Protein 3MKO (pdb70)

Radius of gyration: 23.02 Å; Cα contacts (8 Å, |Δi|>4): 42; chains: 1; bounding box: 29×24×74 Å

CATH classification: 6.10.140.1590

Nearest PDB structures (foldseek):
  3mko-assembly1_A  TM=1.010E+00  e=8.347E-18  Mammarenavirus choriomeningitidis
  5omi-assembly1_C  TM=8.532E-01  e=9.894E-12  Mammarenavirus lassaense
  5omi-assembly1_B  TM=8.579E-01  e=9.894E-12  Mammarenavirus lassaense
  6jgy-assembly1_A  TM=8.499E-01  e=8.546E-12  Mammarenavirus lassaense
  4c53-assembly1_C  TM=8.878E-01  e=3.218E-09  Mammarenavirus guanaritoense

Sequence (103 aa):
EEFSDMLRLIDYNKAALSSSKFKQDVESALHVFKTTVNSLISDQLLMRNHLRDLMGVPYCNYSKFWYLEHAPKCWLVTNGSYLNETHHFSDQIEQEADNMITEMLR

InterPro domains:
  IPR001535 Arenavirus glycoprotein [MF_04084] (1-497)
  IPR001535 Arenavirus glycoprotein [PF00798] (1-490)
  IPR001535 Arenavirus glycoprotein [PIRSF004028] (1-498)
  IPR043015 Arenavirus glycoprotein, zinc binding domain [G3DSA:2.20.28.180] (458-498)

Solvent-accessible surface area: 9430 Å² total; per-residue (Å²): 154,147,134,50,75,120,85,138,111,110,89,129,115,69,56,65,95,54,118,127,40,117,62,44,43,72,48,68,85,96,139,34,64,76,58,25,62,119,16,51,90,91,26,103,111,12,116,137,83,212,134,50,117,78,55,80,96,18,132,96,82,82,147,138,72,123,144,114,97,168,138,22,56,83,42,48,127,45,38,77,86,114,103,59,147,71,82,62,137,147,40,111,127,37,65,107,118,65,102,138,99,129,251

Foldseek 3Di:
DVVVVVVVVVVVVLVVVVVVLVVVLVVVVVVLVVVQVVLVVVVVVCVPDPVNVVAAAPPDADPVCVVPHVPHDDRDPNPRDDRDDDDCVVVVVVVVVVVVVVD

Secondary structure (DSSP, 8-state):
-HHHHHHHHHHHHHHHHHHHHHHHHHHHHHHHHHHHHHHHHHHHHHHT-GGGTTPPB----HHHHHHH---SB---TT-PPPPP----HHHHHHHHHHHHHT-

Organism: Lymphocytic choriomeningitis virus (strain WE) (NCBI:txid11627)

B-factor: mean 27.42, std 16.18, range [9.84, 116.45]

Structure (mmCIF, N/CA/C/O backbone):
data_3MKO
#
_entry.id   3MKO
#
_cell.length_a   52.925
_cell.length_b   52.925
_cell.length_c   191.330
_cell.angle_alpha   90.00
_cell.angle_beta   90.00
_cell.angle_gamma   120.00
#
_symmetry.space_group_name_H-M   'P 63 2 2'
#
loop_
_entity.id
_entity.type
_entity.pdbx_description
1 polymer 'Glycoprotein C'
2 non-polymer (4S)-2-METHYL-2,4-PENTANEDIOL
3 non-polymer 'CHLORIDE ION'
4 non-polymer 'URANYL (VI) ION'
5 water water
#
loop_
_atom_site.group_PDB
_atom_site.id
_atom_site.type_symbol
_atom_site.label_atom_id
_atom_site.label_alt_id
_atom_site.label_comp_id
_atom_site.label_asym_id
_atom_site.label_entity_id
_atom_site.label_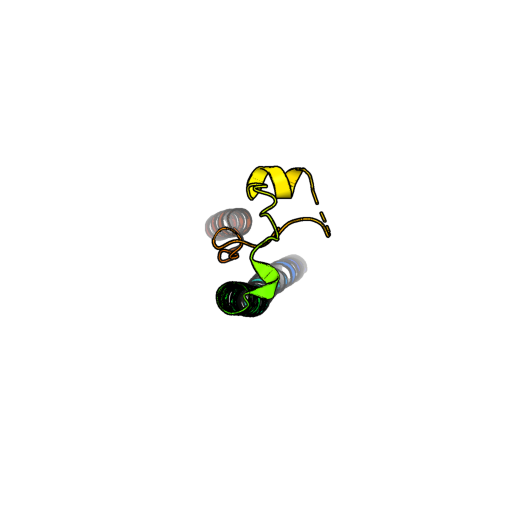seq_id
_atom_site.pdbx_PDB_ins_code
_atom_site.Cartn_x
_atom_site.Cartn_y
_atom_site.Cartn_z
_atom_site.occupancy
_atom_site.B_iso_or_equiv
_atom_site.auth_seq_id
_atom_site.auth_comp_id
_atom_site.auth_asym_id
_atom_site.auth_atom_id
_atom_site.pdbx_PDB_model_num
ATOM 1 N N . GLU A 1 12 ? -15.716 17.196 31.581 1.00 55.48 313 GLU A N 1
ATOM 2 C CA . GLU A 1 12 ? -17.170 17.107 31.641 1.00 55.06 313 GLU A CA 1
ATOM 3 C C . GLU A 1 12 ? -17.702 16.227 30.507 1.00 56.58 313 GLU A C 1
ATOM 4 O O . GLU A 1 12 ? -17.281 16.317 29.367 1.00 56.00 313 GLU A O 1
ATOM 10 N N . GLU A 1 13 ? -18.638 15.378 30.873 1.00 50.93 314 GLU A N 1
ATOM 11 C CA . GLU A 1 13 ? -19.436 14.583 29.936 1.00 49.61 314 GLU A CA 1
ATOM 12 C C . GLU A 1 13 ? -20.350 15.505 29.134 1.00 49.32 314 GLU A C 1
ATOM 13 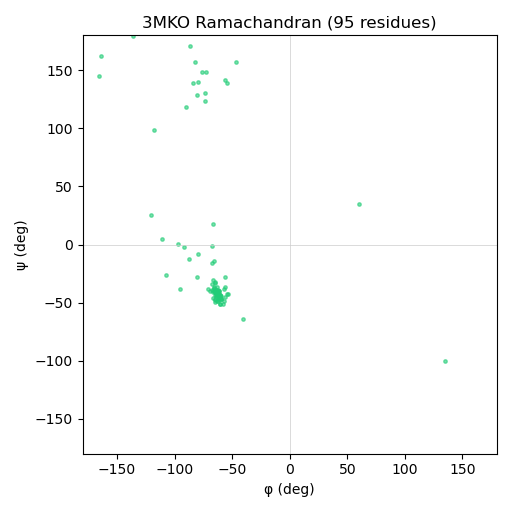O O . GLU A 1 13 ? -20.614 15.235 27.963 1.00 48.08 314 GLU A O 1
ATOM 19 N N . PHE A 1 14 ? -20.805 16.565 29.772 1.00 43.42 315 PHE A N 1
ATOM 20 C CA . PHE A 1 14 ? -21.592 17.630 29.175 1.00 41.95 315 PHE A CA 1
ATOM 21 C C . PHE A 1 14 ? -20.850 18.284 28.015 1.00 39.71 315 PHE A C 1
ATOM 22 O O . PHE A 1 14 ? -21.358 18.407 26.931 1.00 37.77 315 PHE A O 1
ATOM 30 N N . SER A 1 15 ? -19.630 18.672 28.282 1.00 33.20 316 SER A N 1
ATOM 31 C CA . SER A 1 15 ? -18.726 19.286 27.312 1.00 32.16 316 SER A CA 1
ATOM 32 C C . SER A 1 15 ? -18.460 18.324 26.138 1.00 32.60 316 SER A C 1
ATOM 33 O O . SER A 1 15 ? -18.508 18.750 24.990 1.00 29.99 316 SER A O 1
ATOM 36 N N . ASP A 1 16 ? -18.219 17.036 26.428 1.00 28.89 317 ASP A N 1
ATOM 37 C CA . ASP A 1 16 ? -17.976 16.023 25.403 1.00 28.65 317 ASP A CA 1
ATOM 38 C C . ASP A 1 16 ? -19.202 15.819 24.508 1.00 29.18 317 ASP A C 1
ATOM 39 O O . ASP A 1 16 ? -19.046 15.671 23.302 1.00 25.86 317 ASP A O 1
ATOM 44 N N . MET A 1 17 ? -20.399 15.833 25.057 1.00 26.08 318 MET A N 1
ATOM 45 C CA . MET A 1 17 ? -21.610 15.654 24.281 1.00 27.69 318 MET A CA 1
ATOM 46 C C . MET A 1 17 ? -21.882 16.876 23.416 1.00 25.23 318 MET A C 1
ATOM 47 O O . MET A 1 17 ? -22.268 16.752 22.316 1.00 21.46 318 MET A O 1
ATOM 52 N N . LEU A 1 18 ? -21.610 18.064 23.939 1.00 20.92 319 LEU A N 1
ATOM 53 C CA . LEU A 1 18 ? -21.754 19.277 23.108 1.00 20.11 319 LEU A CA 1
ATOM 54 C C . LEU A 1 18 ? -20.804 19.190 21.913 1.00 18.53 319 LEU A C 1
ATOM 55 O O . LEU A 1 18 ? -21.195 19.531 20.795 1.00 16.97 319 LEU A O 1
ATOM 60 N N . ARG A 1 19 ? -19.575 18.690 22.138 1.00 15.54 320 ARG A N 1
ATOM 61 C CA . ARG A 1 19 ? -18.576 18.536 21.080 1.00 14.84 320 ARG A CA 1
ATOM 62 C C . ARG A 1 19 ? -19.060 17.543 20.013 1.00 17.24 320 ARG A C 1
ATOM 63 O O . ARG A 1 19 ? -18.889 17.790 18.816 1.00 16.57 320 ARG A O 1
ATOM 71 N N . LEU A 1 20 ? -19.685 16.436 20.442 1.00 15.22 321 LEU A N 1
ATOM 72 C CA . LEU A 1 20 ? -20.221 15.447 19.481 1.00 14.71 321 LEU A CA 1
ATOM 73 C C . LEU A 1 20 ? -21.312 16.055 18.601 1.00 15.67 321 LEU A C 1
ATOM 74 O O . LEU A 1 20 ? -21.338 15.815 17.390 1.00 16.23 321 LEU A O 1
ATOM 79 N N . ILE A 1 21 ? -22.209 16.829 19.216 1.00 12.92 322 ILE A N 1
ATOM 80 C CA . ILE A 1 21 ? -23.296 17.524 18.511 1.00 12.90 322 ILE A CA 1
ATOM 81 C C . ILE A 1 21 ? -22.688 18.523 17.498 1.00 15.29 322 ILE A C 1
ATOM 82 O O . ILE A 1 21 ? -23.151 18.625 16.347 1.00 14.78 322 ILE A O 1
ATOM 87 N N . ASP A 1 22 ? -21.657 19.261 17.941 1.00 12.20 323 ASP A N 1
ATOM 88 C CA . ASP A 1 22 ? -20.948 20.248 17.125 1.00 11.84 323 ASP A CA 1
ATOM 89 C C . ASP A 1 22 ? -20.318 19.547 15.904 1.00 13.15 323 ASP A C 1
ATOM 90 O O . ASP A 1 22 ? -20.402 20.072 14.794 1.00 12.39 323 ASP A O 1
ATOM 95 N N . TYR A 1 23 ? -19.691 18.360 16.102 1.00 11.97 324 TYR A N 1
ATOM 96 C CA . TYR A 1 23 ? -19.087 17.652 14.960 1.00 11.55 324 TYR A CA 1
ATOM 97 C C . TYR A 1 23 ? -20.185 17.261 13.952 1.00 13.30 324 TYR A C 1
ATOM 98 O O . TYR A 1 23 ? -19.955 17.393 12.756 1.00 12.54 324 TYR A O 1
ATOM 107 N N . ASN A 1 24 ? -21.327 16.746 14.430 1.00 12.44 325 ASN A N 1
ATOM 108 C CA . ASN A 1 24 ? -22.431 16.336 13.522 1.00 11.56 325 ASN A CA 1
ATOM 109 C C . ASN A 1 24 ? -22.945 17.556 12.743 1.00 13.94 325 ASN A C 1
ATOM 110 O O . ASN A 1 24 ? -23.137 17.482 11.527 1.00 11.62 325 ASN A O 1
ATOM 115 N N . LYS A 1 25 ? -23.096 18.667 13.423 1.00 10.21 326 LYS A N 1
ATOM 116 C CA . LYS A 1 25 ? -23.566 19.874 12.822 1.00 10.40 326 LYS A CA 1
ATOM 117 C C . LYS A 1 25 ? -22.584 20.352 11.739 1.00 13.26 326 LYS A C 1
ATOM 118 O O . LYS A 1 25 ? -22.977 20.633 10.664 1.00 11.50 326 LYS A O 1
ATOM 124 N N . ALA A 1 26 ? -21.298 20.401 12.071 1.00 12.57 327 ALA A N 1
ATOM 125 C CA . ALA A 1 26 ? -20.260 20.840 11.112 1.00 12.40 327 ALA A CA 1
ATOM 126 C C . ALA A 1 26 ? -20.129 19.893 9.906 1.00 14.20 327 ALA A C 1
ATOM 127 O O . ALA A 1 26 ? -19.952 20.366 8.786 1.00 13.42 327 ALA A O 1
ATOM 129 N N . ALA A 1 27 ? -20.230 18.571 10.136 1.00 11.58 328 ALA A N 1
ATOM 130 C CA . ALA A 1 27 ? -20.085 17.578 9.044 1.00 10.91 328 ALA A CA 1
ATOM 131 C C . ALA A 1 27 ? -21.255 17.749 8.079 1.00 13.36 328 ALA A C 1
ATOM 132 O O . ALA A 1 27 ? -21.066 17.696 6.857 1.00 10.86 328 ALA A O 1
ATOM 134 N N . LEU A 1 28 ? -22.466 18.024 8.620 1.00 11.67 329 LEU A N 1
ATOM 135 C CA . LEU A 1 28 ? -23.607 18.236 7.715 1.00 11.18 329 LEU A CA 1
ATOM 136 C C . LEU A 1 28 ? -23.434 19.531 6.875 1.00 14.62 329 LEU A C 1
ATOM 137 O O . LEU A 1 28 ? -23.687 19.495 5.664 1.00 11.76 329 LEU A O 1
ATOM 142 N N A SER A 1 29 ? -22.993 20.643 7.511 0.33 11.45 330 SER A N 1
ATOM 143 N N B SER A 1 29 ? -23.008 20.653 7.502 0.33 12.05 330 SER A N 1
ATOM 144 N N C SER A 1 29 ? -22.999 20.638 7.508 0.33 12.61 330 SER A N 1
ATOM 145 C CA A SER A 1 29 ? -22.796 21.931 6.835 0.33 10.74 330 SER A CA 1
ATOM 146 C CA B SER A 1 29 ? -22.844 21.918 6.776 0.33 11.63 330 SER A CA 1
ATOM 147 C CA C SER A 1 29 ? -22.814 21.922 6.826 0.33 12.52 330 SER A CA 1
ATOM 148 C C A SER A 1 29 ? -21.770 21.802 5.701 0.33 14.19 330 SER A C 1
ATOM 149 C C B SER A 1 29 ? -21.762 21.824 5.688 0.33 14.68 330 SER A C 1
ATOM 150 C C C SER A 1 29 ? -21.759 21.830 5.712 0.33 15.22 330 SER A C 1
ATOM 151 O O A SER A 1 29 ? -22.009 22.298 4.596 0.33 11.50 330 SER A O 1
ATOM 152 O O B SER A 1 29 ? -21.968 22.336 4.585 0.33 12.13 330 SER A O 1
ATOM 153 O O C SER A 1 29 ? -21.982 22.349 4.615 0.33 12.85 330 SER A O 1
ATOM 160 N N . LYS A 1 30 ? -20.649 21.113 5.974 1.00 12.26 331 LYS A N 1
ATOM 161 C CA . LYS A 1 30 ? -19.573 20.896 4.982 1.00 12.86 331 LYS A CA 1
ATOM 162 C C . LYS A 1 30 ? -20.114 20.037 3.815 1.00 14.60 331 LYS A C 1
ATOM 163 O O . LYS A 1 30 ? -19.841 20.334 2.655 1.00 14.41 331 LYS A O 1
ATOM 169 N N . PHE A 1 31 ? -20.903 19.012 4.135 1.00 11.61 332 PHE A N 1
ATOM 170 C CA . PHE A 1 31 ? -21.451 18.126 3.097 1.00 10.47 332 PHE A CA 1
ATOM 171 C C . PHE A 1 31 ? -22.449 18.885 2.220 1.00 12.73 332 PHE A C 1
ATOM 172 O O . PHE A 1 31 ? -22.401 18.751 1.007 1.00 13.21 332 PHE A O 1
ATOM 180 N N . LYS A 1 32 ? -23.278 19.765 2.824 1.00 11.49 333 LYS A N 1
ATOM 181 C CA . LYS A 1 32 ? -24.221 20.588 2.047 1.00 11.92 333 LYS A CA 1
ATOM 182 C C . LYS A 1 32 ? -23.449 21.494 1.071 1.00 15.12 333 LYS A C 1
ATOM 183 O O . LYS A 1 32 ? -23.812 21.584 -0.100 1.00 13.36 333 LYS A O 1
ATOM 189 N N . GLN A 1 33 ? -22.375 22.153 1.555 1.00 13.47 334 GLN A N 1
ATOM 190 C CA . GLN A 1 33 ? -21.527 23.000 0.705 1.00 13.92 334 GLN A CA 1
ATOM 191 C C . GLN A 1 33 ? -20.923 22.166 -0.433 1.00 15.99 334 GLN A C 1
ATOM 192 O O . GLN A 1 33 ? -20.905 22.623 -1.569 1.00 15.64 334 GLN A O 1
ATOM 198 N N . ASP A 1 34 ? -20.376 20.969 -0.109 1.00 14.02 335 ASP A N 1
ATOM 199 C CA . ASP A 1 34 ? -19.754 20.085 -1.100 1.00 13.27 335 ASP A CA 1
ATOM 200 C C . ASP A 1 34 ? -20.756 19.645 -2.160 1.00 14.47 335 ASP A C 1
ATOM 201 O O . ASP A 1 34 ? -20.411 19.612 -3.344 1.00 12.84 335 ASP A O 1
ATOM 206 N N . VAL A 1 35 ? -21.989 19.269 -1.735 1.00 10.76 336 VAL A N 1
ATOM 207 C CA . VAL A 1 35 ? -23.033 18.864 -2.692 1.00 9.95 336 VAL A CA 1
ATOM 208 C C . VAL A 1 35 ? -23.398 20.054 -3.597 1.00 13.55 336 VAL A C 1
ATOM 209 O O . VAL A 1 35 ? -23.560 19.897 -4.806 1.00 11.56 336 VAL A O 1
ATOM 213 N N . GLU A 1 36 ? -23.517 21.238 -3.016 1.00 12.40 337 GLU A N 1
ATOM 214 C CA . GLU A 1 36 ? -23.828 22.436 -3.804 1.00 12.73 337 GLU A CA 1
ATOM 215 C C . GLU A 1 36 ? -22.749 22.700 -4.862 1.00 14.81 337 GLU A C 1
ATOM 216 O O . GLU A 1 36 ? -23.076 22.984 -6.018 1.00 13.85 337 GLU A O 1
ATOM 222 N N . SER A 1 37 ? -21.464 22.577 -4.481 1.00 13.27 338 SER A N 1
ATOM 223 C CA . SER A 1 37 ? -20.343 22.742 -5.410 1.00 13.36 338 SER A CA 1
ATOM 224 C C . SER A 1 37 ? -20.412 21.699 -6.541 1.00 14.68 338 SER A C 1
ATOM 225 O O . SER A 1 37 ? -20.288 22.063 -7.711 1.00 13.83 338 SER A O 1
ATOM 228 N N . ALA A 1 38 ? -20.651 20.426 -6.190 1.00 12.72 339 ALA A N 1
ATOM 229 C CA . ALA A 1 38 ? -20.720 19.333 -7.158 1.00 12.95 339 ALA A CA 1
ATOM 230 C C . ALA A 1 38 ? -21.860 19.553 -8.146 1.00 14.91 339 ALA A C 1
ATOM 231 O O . ALA A 1 38 ? -21.659 19.404 -9.356 1.00 14.22 339 ALA A O 1
ATOM 233 N N . LEU A 1 39 ? -23.059 19.912 -7.637 1.00 13.40 340 LEU A N 1
ATOM 234 C CA . LEU A 1 39 ? -24.233 20.128 -8.491 1.00 12.14 340 LEU A CA 1
ATOM 235 C C . LEU A 1 39 ? -24.061 21.309 -9.437 1.00 16.33 340 LEU A C 1
ATOM 236 O O . LEU A 1 39 ? -24.521 21.247 -10.569 1.00 13.64 340 LEU A O 1
ATOM 241 N N . HIS A 1 40 ? -23.337 22.349 -9.007 1.00 13.45 341 HIS A N 1
ATOM 242 C CA . HIS A 1 40 ? -23.014 23.473 -9.892 1.00 13.30 341 HIS A CA 1
ATOM 243 C C . HIS A 1 40 ? -22.209 22.964 -11.116 1.00 13.27 341 HIS A C 1
ATOM 244 O O . HIS A 1 40 ? -22.480 23.388 -12.235 1.00 12.73 341 HIS A O 1
ATOM 251 N N . VAL A 1 41 ? -21.225 22.088 -10.906 1.00 10.62 342 VAL A N 1
ATOM 252 C CA . VAL A 1 41 ? -20.415 21.530 -12.004 1.00 11.02 342 VAL A CA 1
ATOM 253 C C . VAL A 1 41 ? -21.299 20.667 -12.934 1.00 12.58 342 VAL A C 1
ATOM 254 O O . VAL A 1 41 ? -21.270 20.843 -14.168 1.00 11.35 342 VAL A O 1
ATOM 258 N N . PHE A 1 42 ? -22.118 19.782 -12.338 1.00 11.23 343 PHE A N 1
ATOM 259 C CA . PHE A 1 42 ? -23.024 18.926 -13.112 1.00 11.07 343 PHE A CA 1
ATOM 260 C C . PHE A 1 42 ? -23.985 19.788 -13.920 1.00 13.30 343 PHE A C 1
ATOM 261 O O . PHE A 1 42 ? -24.192 19.514 -15.100 1.00 13.65 343 PHE A O 1
ATOM 269 N N . LYS A 1 43 ? -24.586 20.798 -13.281 1.00 10.83 344 LYS A N 1
ATOM 270 C CA . LYS A 1 43 ? -25.578 21.694 -13.917 1.00 11.60 344 LYS A CA 1
ATOM 271 C C . LYS A 1 43 ? -24.952 22.418 -15.114 1.00 14.46 344 LYS A C 1
ATOM 272 O O . LYS A 1 43 ? -25.569 22.499 -16.172 1.00 14.99 344 LYS A O 1
ATOM 278 N N . THR A 1 44 ? -23.741 22.970 -14.934 1.00 12.25 345 THR A N 1
ATOM 279 C CA . THR A 1 44 ? -23.059 23.709 -15.994 1.00 12.72 345 THR A CA 1
ATOM 280 C C . THR A 1 44 ? -22.792 22.770 -17.186 1.00 14.59 345 THR A C 1
ATOM 281 O O . THR A 1 44 ? -22.995 23.155 -18.348 1.00 12.41 345 THR A O 1
ATOM 285 N N . THR A 1 45 ? -22.359 21.532 -16.880 1.00 11.07 346 THR A N 1
ATOM 286 C CA . THR A 1 45 ? -22.040 20.522 -17.898 1.00 10.61 346 THR A CA 1
ATOM 287 C C . THR A 1 45 ? -23.294 20.104 -18.694 1.00 12.51 346 THR A C 1
ATOM 288 O O . THR A 1 45 ? -23.264 20.033 -19.924 1.00 11.42 346 THR A O 1
ATOM 292 N N . VAL A 1 46 ? -24.364 19.783 -17.990 1.00 9.84 347 VAL A N 1
ATOM 293 C CA . VAL A 1 46 ? -25.641 19.397 -18.621 1.00 10.06 347 VAL A CA 1
ATOM 294 C C . VAL A 1 46 ? -26.192 20.593 -19.458 1.00 13.12 347 VAL A C 1
ATOM 295 O O . VAL A 1 46 ? -26.642 20.387 -20.578 1.00 11.82 347 VAL A O 1
ATOM 299 N N . ASN A 1 47 ? -26.074 21.830 -18.951 1.00 10.61 348 ASN A N 1
ATOM 300 C CA . ASN A 1 47 ? -26.527 22.995 -19.742 1.00 11.76 348 ASN A CA 1
ATOM 301 C C . ASN A 1 47 ? -25.734 23.164 -21.054 1.00 14.91 348 ASN A C 1
ATOM 302 O O . ASN A 1 47 ? -26.308 23.544 -22.092 1.00 13.43 348 ASN A O 1
ATOM 307 N N . SER A 1 48 ? -24.431 22.872 -21.008 1.00 11.08 349 SER A N 1
ATOM 308 C CA . SER A 1 48 ? -23.547 22.932 -22.183 1.00 11.06 349 SER A CA 1
ATOM 309 C C . SER A 1 48 ? -23.978 21.868 -23.215 1.00 14.50 349 SER A C 1
ATOM 310 O O . SER A 1 48 ? -24.013 22.155 -24.404 1.00 12.55 349 SER A O 1
ATOM 313 N N . LEU A 1 49 ? -24.346 20.662 -22.746 1.00 12.32 350 LEU A N 1
ATOM 314 C CA . LEU A 1 49 ? -24.843 19.584 -23.614 1.00 12.61 350 LEU A CA 1
ATOM 315 C C . LEU A 1 49 ? -26.181 20.005 -24.255 1.00 15.36 350 LEU A C 1
ATOM 316 O O . LEU A 1 49 ? -26.389 19.745 -25.437 1.00 14.00 350 LEU A O 1
ATOM 321 N N . ILE A 1 50 ? -27.074 20.658 -23.477 1.00 12.02 351 ILE A N 1
ATOM 322 C CA . ILE A 1 50 ? -28.344 21.159 -24.030 1.00 11.86 351 ILE A CA 1
ATOM 323 C C . ILE A 1 50 ? -28.039 22.176 -25.151 1.00 14.82 351 ILE A C 1
ATOM 324 O O . ILE A 1 50 ? -28.617 22.101 -26.231 1.00 14.27 351 ILE A O 1
ATOM 329 N N . SER A 1 51 ? -27.192 23.156 -24.861 1.00 12.43 352 SER A N 1
ATOM 330 C CA . SER A 1 51 ? -26.862 24.211 -25.828 1.00 12.13 352 SER A CA 1
ATOM 331 C C . SER A 1 51 ? -26.304 23.616 -27.142 1.00 15.97 352 SER A C 1
ATOM 332 O O . SER A 1 51 ? -26.800 23.955 -28.227 1.00 14.86 352 SER A O 1
ATOM 335 N N . ASP A 1 52 ? -25.325 22.682 -27.034 1.00 11.76 353 ASP A N 1
ATOM 336 C CA . ASP A 1 52 ? -24.719 22.038 -28.203 1.00 12.20 353 ASP A CA 1
ATOM 337 C C . ASP A 1 52 ? -25.737 21.170 -28.952 1.00 15.96 353 ASP A C 1
ATOM 338 O O . ASP A 1 52 ? -25.745 21.180 -30.180 1.00 15.00 353 ASP A O 1
ATOM 343 N N . GLN A 1 53 ? -26.642 20.491 -28.235 1.00 13.26 354 GLN A N 1
ATOM 344 C CA . GLN A 1 53 ? -27.662 19.671 -28.892 1.00 14.15 354 GLN A CA 1
ATOM 345 C C . GLN A 1 53 ? -28.639 20.533 -29.709 1.00 19.71 354 GLN A C 1
ATOM 346 O O . GLN A 1 53 ? -29.033 20.159 -30.815 1.00 19.24 354 GLN A O 1
ATOM 352 N N . LEU A 1 54 ? -28.976 21.706 -29.183 1.00 17.20 355 LEU A N 1
ATOM 353 C CA . LEU A 1 54 ? -29.840 22.662 -29.855 1.00 17.08 355 LEU A CA 1
ATOM 354 C C . LEU A 1 54 ? -29.140 23.259 -31.060 1.00 19.58 355 LEU A C 1
ATOM 355 O O . LEU A 1 54 ? -29.764 23.418 -32.118 1.00 18.63 355 LEU A O 1
ATOM 360 N N . LEU A 1 55 ? -27.842 23.547 -30.917 1.00 16.27 356 LEU A N 1
ATOM 361 C CA . LEU A 1 55 ? -27.009 24.096 -31.990 1.00 16.47 356 LEU A CA 1
ATOM 362 C C . LEU A 1 55 ? -26.901 23.065 -33.145 1.00 21.03 356 LEU A C 1
ATOM 363 O O . LEU A 1 55 ? -27.019 23.442 -34.320 1.00 20.73 356 LEU A O 1
ATOM 368 N N . MET A 1 56 ? -26.728 21.806 -32.806 1.00 16.58 357 MET A N 1
ATOM 369 C CA . MET A 1 56 ? -26.684 20.736 -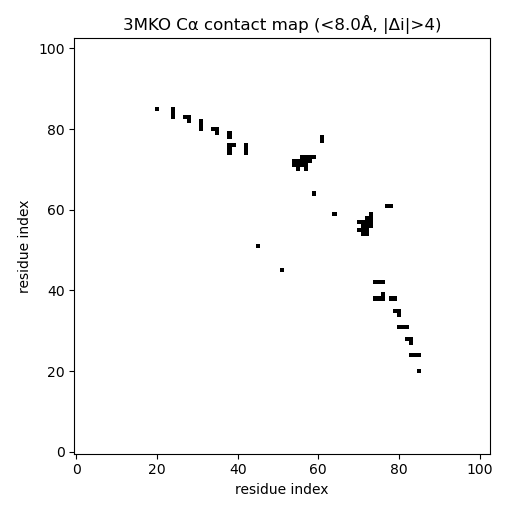33.797 1.00 17.86 357 MET A CA 1
ATOM 370 C C . MET A 1 56 ? -27.990 20.661 -34.578 1.00 22.14 357 MET A C 1
ATOM 371 O O . MET A 1 56 ? -27.982 20.683 -35.754 1.00 2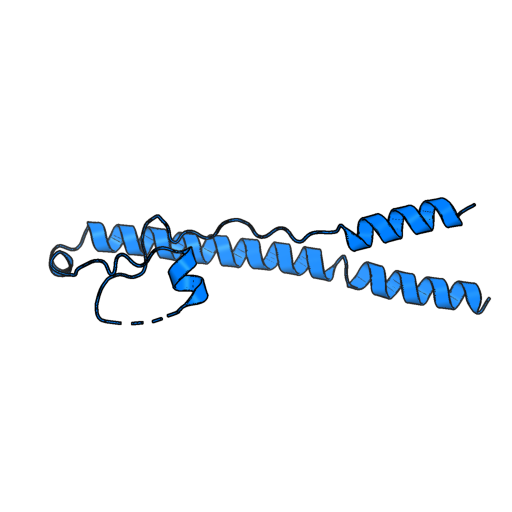1.24 357 MET A O 1
ATOM 376 N N . ARG A 1 57 ? -29.097 20.606 -33.848 1.00 19.78 358 ARG A N 1
ATOM 377 C CA . ARG A 1 57 ? -30.448 20.512 -34.423 1.00 21.46 358 ARG A CA 1
ATOM 378 C C . ARG A 1 57 ? -30.713 21.633 -35.417 1.00 28.05 358 ARG A C 1
ATOM 379 O O . ARG A 1 57 ? -31.229 21.367 -36.500 1.00 29.78 358 ARG A O 1
ATOM 387 N N . ASN A 1 58 ? -30.299 22.861 -35.086 1.00 25.24 359 ASN A N 1
ATOM 388 C CA . ASN A 1 58 ? -30.434 24.042 -35.935 1.00 26.23 359 ASN A CA 1
ATOM 389 C C . ASN A 1 58 ? -29.576 24.039 -37.209 1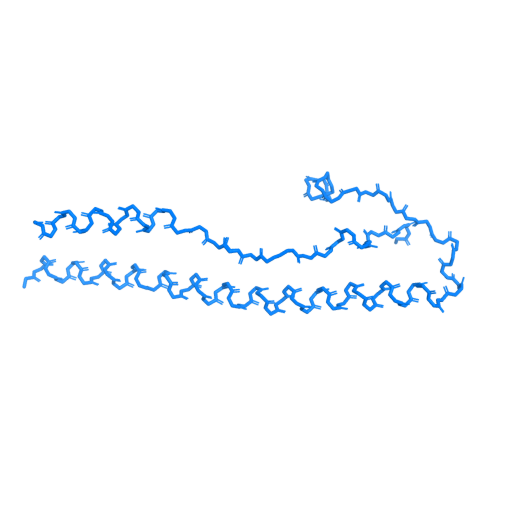.00 29.98 359 ASN A C 1
ATOM 390 O O . ASN A 1 58 ? -29.837 24.849 -38.093 1.00 31.30 359 ASN A O 1
ATOM 395 N N . HIS A 1 59 ? -28.553 23.170 -37.300 1.00 24.53 360 HIS A N 1
ATOM 396 C CA . HIS A 1 59 ? -27.663 23.089 -38.464 1.00 24.53 360 HIS A CA 1
ATOM 397 C C . HIS A 1 59 ? -27.826 21.807 -39.293 1.00 25.90 360 HIS A C 1
ATOM 398 O O . HIS A 1 59 ? -27.049 21.587 -40.221 1.00 26.87 360 HIS A O 1
ATOM 405 N N . LEU A 1 60 ? -28.793 20.949 -38.947 1.00 20.40 361 LEU A N 1
ATOM 406 C CA . LEU A 1 60 ? -28.967 19.680 -39.656 1.00 19.92 361 LEU A CA 1
ATOM 407 C C . LEU A 1 60 ? -30.321 19.569 -40.351 1.00 23.71 361 LEU A C 1
ATOM 408 O O . LEU A 1 60 ? -31.336 19.262 -39.713 1.00 21.08 361 LEU A O 1
ATOM 413 N N . ARG A 1 61 ? -30.342 19.846 -41.676 1.00 22.37 362 ARG A N 1
ATOM 414 C CA . ARG A 1 61 ? -31.595 19.795 -42.457 1.00 22.61 362 ARG A CA 1
ATOM 415 C C . ARG A 1 61 ? -32.354 18.460 -42.408 1.00 25.07 362 ARG A C 1
ATOM 416 O O . ARG A 1 61 ? -33.579 18.478 -42.508 1.00 25.55 362 ARG A O 1
ATOM 424 N N . ASP A 1 62 ? -31.652 17.316 -42.207 1.00 21.27 363 ASP A N 1
ATOM 425 C CA . ASP A 1 62 ? -32.296 15.994 -42.121 1.00 20.95 363 ASP A CA 1
ATOM 426 C C . ASP A 1 62 ? -33.198 15.879 -40.895 1.00 25.29 363 ASP A C 1
ATOM 427 O O . ASP A 1 62 ? -33.972 14.929 -40.799 1.00 26.65 363 ASP A O 1
ATOM 432 N N . LEU A 1 63 ? -33.070 16.807 -39.949 1.00 21.85 364 LEU A N 1
ATOM 433 C CA . LEU A 1 63 ? -33.877 16.799 -38.722 1.00 23.96 364 LEU A CA 1
ATOM 434 C C . LEU A 1 63 ? -35.094 17.727 -38.793 1.00 33.94 364 LEU A C 1
ATOM 435 O O . LEU A 1 63 ? -35.857 17.791 -37.830 1.00 32.40 364 LEU A O 1
ATOM 440 N N . MET A 1 64 ? -35.298 18.410 -39.898 1.00 35.96 365 MET A N 1
ATOM 441 C CA . MET A 1 64 ? -36.334 19.437 -39.960 1.00 38.16 365 MET A CA 1
ATOM 442 C C . MET A 1 64 ? -37.783 18.947 -39.849 1.00 40.46 365 MET A C 1
ATOM 443 O O . MET A 1 64 ? -38.606 19.625 -39.324 1.00 41.66 365 MET A O 1
ATOM 448 N N . GLY A 1 65 ? -38.065 17.757 -40.307 1.00 35.25 366 GLY A N 1
ATOM 449 C CA . GLY A 1 65 ? -39.411 17.194 -40.222 1.00 34.74 366 GLY A CA 1
ATOM 450 C C . GLY A 1 65 ? -39.771 16.614 -38.867 1.00 36.14 366 GLY A C 1
ATOM 451 O O . GLY A 1 65 ? -40.918 16.234 -38.654 1.00 36.99 366 GLY A O 1
ATOM 452 N N . VAL A 1 66 ? -38.791 16.516 -37.942 1.00 30.29 367 VAL A N 1
ATOM 453 C CA . VAL A 1 66 ? -39.001 15.957 -36.609 1.00 27.98 367 VAL A CA 1
ATOM 454 C C . VAL A 1 66 ? -39.794 16.955 -35.750 1.00 27.89 367 VAL A C 1
ATOM 455 O O . VAL A 1 66 ? -39.357 18.085 -35.577 1.00 26.03 367 VAL A O 1
ATOM 459 N N . PRO A 1 67 ? -40.947 16.562 -35.184 1.00 26.28 368 PRO A N 1
ATOM 460 C CA . PRO A 1 67 ? -41.709 17.526 -34.379 1.00 26.04 368 PRO A CA 1
ATOM 461 C C . PRO A 1 67 ? -41.208 17.650 -32.947 1.00 28.27 368 PRO A C 1
ATOM 462 O O . PRO A 1 67 ? -40.558 16.745 -32.438 1.00 23.82 368 PRO A O 1
ATOM 466 N N . TYR A 1 68 ? -41.502 18.780 -32.317 1.00 27.27 369 TYR A N 1
ATOM 467 C CA . TYR A 1 68 ? -41.350 18.963 -30.888 1.00 27.11 369 TYR A CA 1
ATOM 468 C C . TYR A 1 68 ? -42.479 18.367 -30.069 1.00 26.20 369 TYR A C 1
ATOM 469 O O . TYR A 1 68 ? -43.593 18.426 -30.467 1.00 26.14 369 TYR A O 1
ATOM 478 N N . CYS A 1 69 ? -42.164 17.763 -28.951 1.00 19.25 370 CYS A N 1
ATOM 479 C CA . CYS A 1 69 ? -43.195 17.137 -28.115 1.00 18.88 370 CYS A CA 1
ATOM 480 C C . CYS A 1 69 ? -44.154 18.189 -27.560 1.00 23.85 370 CYS A C 1
ATOM 481 O O . CYS A 1 69 ? -45.302 17.874 -27.287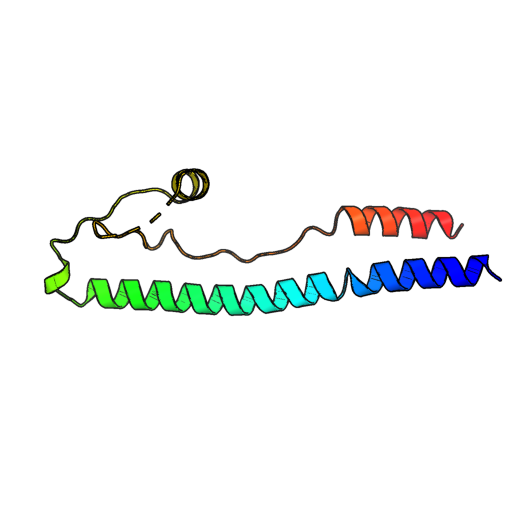 1.00 24.36 370 CYS A O 1
ATOM 484 N N . ASN A 1 70 ? -43.636 19.392 -27.310 1.00 22.48 371 ASN A N 1
ATOM 485 C CA . ASN A 1 70 ? -44.330 20.523 -26.676 1.00 23.99 371 ASN A CA 1
ATOM 486 C C . ASN A 1 70 ? -44.804 20.190 -25.267 1.00 27.74 371 ASN A C 1
ATOM 487 O O . ASN A 1 70 ? -45.870 20.657 -24.842 1.00 29.99 371 ASN A O 1
ATOM 492 N N . TYR A 1 71 ? -44.011 19.364 -24.539 1.00 22.23 372 TYR A N 1
ATOM 493 C CA . TYR A 1 71 ? -44.320 19.033 -23.149 1.00 20.76 372 TYR A CA 1
ATOM 494 C C . TYR A 1 71 ? -43.607 20.101 -22.322 1.00 24.55 372 TYR A C 1
ATOM 495 O O . TYR A 1 71 ? -42.378 20.188 -22.359 1.00 24.98 372 TYR A O 1
ATOM 504 N N . SER A 1 72 ? -44.364 20.895 -21.561 1.00 18.50 373 SER A N 1
ATOM 505 C CA . SER A 1 72 ? -43.773 21.943 -20.736 1.00 16.48 373 SER A CA 1
ATOM 506 C C . SER A 1 72 ? -43.139 21.371 -19.494 1.00 18.31 373 SER A C 1
ATOM 507 O O . SER A 1 72 ? -43.610 20.381 -18.953 1.00 16.90 373 SER A O 1
ATOM 510 N N . LYS A 1 73 ? -42.069 22.028 -19.040 1.00 16.22 374 LYS A N 1
ATOM 511 C CA . LYS A 1 73 ? -41.200 21.645 -17.932 1.00 16.55 374 LYS A CA 1
ATOM 512 C C . LYS A 1 73 ? -41.905 21.084 -16.706 1.00 17.53 374 LYS A C 1
ATOM 513 O O . LYS A 1 73 ? -41.639 19.959 -16.320 1.00 15.69 374 LYS A O 1
ATOM 519 N N . PHE A 1 74 ? -42.736 21.898 -16.040 1.00 14.28 375 PHE A N 1
ATOM 520 C CA . PHE A 1 74 ? -43.335 21.455 -14.789 1.00 15.06 375 PHE A CA 1
ATOM 521 C C . PHE A 1 74 ? -44.298 20.280 -14.878 1.00 19.60 375 PHE A C 1
ATOM 522 O O . PHE A 1 74 ? -44.223 19.376 -14.039 1.00 19.37 375 PHE A O 1
ATOM 530 N N . TRP A 1 75 ? -45.186 20.273 -15.886 1.00 17.15 376 TRP A N 1
ATOM 531 C CA . TRP A 1 75 ? -46.100 19.152 -16.082 1.00 19.65 376 TRP A CA 1
ATOM 532 C C . TRP A 1 75 ? -45.256 17.888 -16.350 1.00 20.19 376 TRP A C 1
ATOM 533 O O . TRP A 1 75 ? -45.541 16.824 -15.813 1.00 17.26 376 TRP A O 1
ATOM 544 N N . TYR A 1 76 ? -44.210 18.023 -17.182 1.00 16.39 377 TYR A N 1
ATOM 545 C CA . TYR A 1 76 ? -43.357 16.875 -17.531 1.00 15.22 377 TYR A CA 1
ATOM 546 C C . TYR A 1 76 ? -42.609 16.322 -16.317 1.00 18.23 377 TYR A C 1
ATOM 547 O O . TYR A 1 76 ? -42.599 15.109 -16.100 1.00 16.80 377 TYR A O 1
ATOM 556 N N . LEU A 1 77 ? -42.042 17.201 -15.490 1.00 16.47 378 LEU A N 1
ATOM 557 C CA . LEU A 1 77 ? -41.364 16.766 -14.260 1.00 16.10 378 LEU A CA 1
ATOM 558 C C . LEU A 1 77 ? -42.290 15.949 -13.354 1.00 20.48 378 LEU A C 1
ATOM 559 O O . LEU A 1 77 ? -41.851 14.986 -12.720 1.00 19.49 378 LEU A O 1
ATOM 564 N N . GLU A 1 78 ? -43.586 16.323 -13.305 1.00 18.81 379 GLU A N 1
ATOM 565 C CA . GLU A 1 78 ? -44.547 15.606 -12.477 1.00 21.13 379 GLU A CA 1
ATOM 566 C C . GLU A 1 78 ? -45.050 14.318 -13.129 1.00 28.31 379 GLU A C 1
ATOM 567 O O . GLU A 1 78 ? -45.423 13.392 -12.412 1.00 30.68 379 GLU A O 1
ATOM 573 N N . HIS A 1 79 ? -45.068 14.257 -14.469 1.00 26.84 380 HIS A N 1
ATOM 574 C CA . HIS A 1 79 ? -45.645 13.152 -15.249 1.00 28.47 380 HIS A CA 1
ATOM 575 C C . HIS A 1 79 ? -44.732 12.186 -15.977 1.00 35.99 380 HIS A C 1
ATOM 576 O O . HIS A 1 79 ? -45.135 11.037 -16.159 1.00 38.52 380 HIS A O 1
ATOM 583 N N . ALA A 1 80 ? -43.504 12.603 -16.357 1.00 31.92 381 ALA A N 1
ATOM 584 C CA . ALA A 1 80 ? -42.530 11.763 -17.089 1.00 49.22 381 ALA A CA 1
ATOM 585 C C . ALA A 1 80 ? -42.348 10.357 -16.511 1.00 82.78 381 ALA A C 1
ATOM 586 O O . ALA A 1 80 ? -42.305 10.192 -15.295 1.00 48.95 381 ALA A O 1
ATOM 588 N N . PRO A 1 88 ? -37.805 7.333 -30.024 1.00 43.68 389 PRO A N 1
ATOM 589 C CA . PRO A 1 88 ? -38.410 8.674 -30.083 1.00 42.38 389 PRO A CA 1
ATOM 590 C C . PRO A 1 88 ? -38.641 9.030 -31.577 1.00 45.11 389 PRO A C 1
ATOM 591 O O . PRO A 1 88 ? -37.829 8.587 -32.347 1.00 46.50 389 PRO A O 1
ATOM 595 N N . LYS A 1 89 ? -39.687 9.750 -31.996 1.00 38.25 390 LYS A N 1
ATOM 596 C CA . LYS A 1 89 ? -40.749 10.298 -31.161 1.00 34.06 390 LYS A CA 1
ATOM 597 C C . LYS A 1 89 ? -41.034 11.754 -31.560 1.00 28.91 390 LYS A C 1
ATOM 598 O O . LYS A 1 89 ? -41.718 12.043 -32.542 1.00 26.54 390 LYS A O 1
ATOM 604 N N . CYS A 1 90 ? -40.477 12.643 -30.753 1.00 20.71 391 CYS A N 1
ATOM 605 C CA . CYS A 1 90 ? -40.493 14.081 -30.851 1.00 18.68 391 CYS A CA 1
ATOM 606 C C . CYS A 1 90 ? -39.395 14.633 -29.944 1.00 18.96 391 CYS A C 1
ATOM 607 O O . CYS A 1 90 ? -38.943 13.907 -29.047 1.00 18.19 391 CYS A O 1
ATOM 610 N N . TRP A 1 91 ? -38.993 15.899 -30.143 1.00 17.50 392 TRP A N 1
ATOM 611 C CA . TRP A 1 91 ? -37.951 16.526 -29.298 1.00 17.28 392 TRP A CA 1
ATOM 612 C C . TRP A 1 91 ? -38.455 16.866 -27.899 1.00 19.74 392 TRP A C 1
ATOM 613 O O . TRP A 1 91 ? -39.460 17.577 -27.736 1.00 19.09 392 TRP A O 1
ATOM 624 N N . LEU A 1 92 ? -37.684 16.448 -26.886 1.00 15.09 393 LEU A N 1
ATOM 625 C CA . LEU A 1 92 ? -38.003 16.778 -25.504 1.00 15.71 393 LEU A CA 1
ATOM 626 C C . LEU A 1 92 ? -37.236 18.028 -25.041 1.00 20.64 393 LEU A C 1
ATOM 627 O O . LEU A 1 92 ? -37.788 18.853 -24.293 1.00 21.76 393 LEU A O 1
ATOM 632 N N . VAL A 1 93 ? -35.974 18.165 -25.479 1.00 14.06 394 VAL A N 1
ATOM 633 C CA . VAL A 1 93 ? -35.093 19.279 -25.059 1.00 12.93 394 VAL A CA 1
ATOM 634 C C . VAL A 1 93 ? -35.389 20.548 -25.847 1.00 18.52 394 VAL A C 1
ATOM 635 O O . VAL A 1 93 ? -35.404 20.524 -27.078 1.00 19.44 394 VAL A O 1
ATOM 639 N N . THR A 1 94 ? -35.596 21.660 -25.140 1.00 16.81 395 THR A N 1
ATOM 640 C CA . THR A 1 94 ? -35.815 22.975 -25.766 1.00 17.98 395 THR A CA 1
ATOM 641 C C . THR A 1 94 ? -34.985 24.012 -24.991 1.00 23.17 395 THR A C 1
ATOM 642 O O . THR A 1 94 ? -34.358 23.668 -23.982 1.00 20.14 395 THR A O 1
ATOM 646 N N . ASN A 1 95 ? -35.032 25.294 -25.415 1.00 22.30 396 ASN A N 1
ATOM 647 C CA . ASN A 1 95 ? -34.363 26.357 -24.663 1.00 23.89 396 ASN A CA 1
ATOM 648 C C . ASN A 1 95 ? -35.023 26.617 -23.288 1.00 27.92 396 ASN A C 1
ATOM 649 O O . ASN A 1 95 ? -34.517 27.416 -22.509 1.00 27.94 396 ASN A O 1
ATOM 654 N N . GLY A 1 96 ? -36.102 25.886 -22.989 1.00 23.39 397 GLY A N 1
ATOM 655 C CA . GLY A 1 96 ? -36.755 25.875 -21.680 1.00 23.87 397 GLY A CA 1
ATOM 656 C C . GLY A 1 96 ? -36.230 24.776 -20.761 1.00 25.12 397 GLY A C 1
ATOM 657 O O . GLY A 1 96 ? -36.659 24.662 -19.610 1.00 24.34 397 GLY A O 1
ATOM 658 N N . SER A 1 97 ? -35.281 23.938 -21.259 1.00 19.18 398 SER A N 1
ATOM 659 C CA . SER A 1 97 ? -34.742 22.784 -20.514 1.00 17.42 398 SER A CA 1
ATOM 660 C C . SER A 1 97 ? -33.548 23.097 -19.614 1.00 18.33 398 SER A C 1
ATOM 661 O O . SER A 1 97 ? -33.138 22.233 -18.831 1.00 17.95 398 SER A O 1
ATOM 664 N N . TYR A 1 98 ? -32.952 24.280 -19.760 1.00 15.97 399 TYR A N 1
ATOM 665 C CA . TYR A 1 98 ? -31.769 24.648 -18.967 1.00 14.67 399 TYR A CA 1
ATOM 666 C C . TYR A 1 98 ? -31.998 24.524 -17.483 1.00 18.18 399 TYR A C 1
ATOM 667 O O . TYR A 1 98 ? -33.078 24.868 -16.990 1.00 17.02 399 TYR A O 1
ATOM 676 N N . LEU A 1 99 ? -30.993 24.011 -16.763 1.00 14.88 400 LEU A N 1
ATOM 677 C CA . LEU A 1 99 ? -31.106 23.851 -15.319 1.00 14.07 400 LEU A CA 1
ATOM 678 C C . LEU A 1 99 ? -30.745 25.167 -14.625 1.00 17.15 400 LEU A C 1
ATOM 679 O O . LEU A 1 99 ? -29.772 25.827 -14.992 1.00 15.46 400 LEU A O 1
ATOM 684 N N . ASN A 1 100 ? -31.506 25.513 -13.585 1.00 14.66 401 ASN A N 1
ATOM 685 C CA . ASN A 1 100 ? -31.205 26.692 -12.777 1.00 16.03 401 ASN A CA 1
ATOM 686 C C . ASN A 1 100 ? -30.211 26.263 -11.681 1.00 21.06 401 ASN A C 1
ATOM 687 O O . ASN A 1 100 ? -29.973 25.065 -11.500 1.00 20.12 401 ASN A O 1
ATOM 692 N N . GLU A 1 101 ? -29.657 27.222 -10.937 1.00 20.17 402 GLU A N 1
ATOM 693 C CA . GLU A 1 101 ? -28.704 26.886 -9.871 1.00 21.15 402 GLU A CA 1
ATOM 694 C C . GLU A 1 101 ? -29.427 26.244 -8.662 1.00 24.63 402 GLU A C 1
ATOM 695 O O . GLU A 1 101 ? -30.594 26.534 -8.414 1.00 25.21 402 GLU A O 1
ATOM 701 N N . THR A 1 102 ? -28.751 25.332 -7.953 1.00 20.40 403 THR A N 1
ATOM 702 C CA . THR A 1 102 ? -29.342 24.698 -6.778 1.00 20.47 403 THR A CA 1
ATOM 703 C C . THR A 1 102 ? -28.714 25.337 -5.541 1.00 23.93 403 THR A C 1
ATOM 704 O O . THR A 1 102 ? -27.493 25.277 -5.383 1.00 23.42 403 THR A O 1
ATOM 708 N N A HIS A 1 103 ? -29.529 25.944 -4.648 0.50 21.44 404 HIS A N 1
ATOM 709 N N B HIS A 1 103 ? -29.560 25.905 -4.678 0.50 19.85 404 HIS A N 1
ATOM 710 C CA A HIS A 1 103 ? -29.028 26.523 -3.386 0.50 21.35 404 HIS A CA 1
ATOM 711 C CA B HIS A 1 103 ? -29.162 26.504 -3.411 0.50 19.06 404 HIS A CA 1
ATOM 712 C C A HIS A 1 103 ? -29.902 26.051 -2.228 0.50 22.92 404 HIS A C 1
ATOM 713 C C B HIS A 1 103 ? -29.998 25.819 -2.338 0.50 22.20 404 HIS A C 1
ATOM 714 O O A HIS A 1 103 ? -31.062 26.456 -2.111 0.50 23.40 404 HIS A O 1
ATOM 715 O O B HIS A 1 103 ? -31.227 25.775 -2.438 0.50 23.04 404 HIS A O 1
ATOM 728 N N . PHE A 1 104 ? -29.332 25.195 -1.375 1.00 16.87 405 PHE A N 1
ATOM 729 C CA . PHE A 1 104 ? -30.010 24.538 -0.268 1.00 16.59 405 PHE A CA 1
ATOM 730 C C . PHE A 1 104 ? -30.275 25.503 0.889 1.00 22.49 405 PHE A C 1
ATOM 731 O O . PHE A 1 104 ? -29.360 26.210 1.345 1.00 19.67 405 PHE A O 1
ATOM 739 N N . SER A 1 105 ? -31.537 25.513 1.348 1.00 21.36 406 SER A N 1
ATOM 740 C CA . SER A 1 105 ? -32.002 26.282 2.504 1.00 22.23 406 SER A CA 1
ATOM 741 C C . SER A 1 105 ? -31.175 25.922 3.761 1.00 23.03 406 SER A C 1
ATOM 742 O O . SER A 1 105 ? -30.852 24.754 3.966 1.00 20.83 406 SER A O 1
ATOM 745 N N . ASP A 1 106 ? -30.871 26.919 4.604 1.00 21.38 407 ASP A N 1
ATOM 746 C CA . ASP A 1 106 ? -30.204 26.705 5.895 1.00 21.25 407 ASP A CA 1
ATOM 747 C C . ASP A 1 106 ? -31.134 27.241 7.008 1.00 21.80 407 ASP A C 1
ATOM 748 O O . ASP A 1 106 ? -30.654 27.615 8.062 1.00 20.05 407 ASP A O 1
ATOM 753 N N . GLN A 1 107 ? -32.457 27.290 6.760 1.00 20.43 408 GLN A N 1
ATOM 754 C CA . GLN A 1 107 ? -33.449 27.821 7.704 1.00 20.34 408 GLN A CA 1
ATOM 755 C C . GLN A 1 107 ? -33.395 27.128 9.066 1.00 20.22 408 GLN A C 1
ATOM 756 O O . GLN A 1 107 ? -33.419 27.805 10.096 1.00 19.75 408 GLN A O 1
ATOM 762 N N . ILE A 1 108 ? -33.307 25.783 9.072 1.00 15.50 409 ILE A N 1
ATOM 763 C CA . ILE A 1 108 ? -33.241 25.008 10.311 1.00 14.66 409 ILE A CA 1
ATOM 764 C C . ILE A 1 108 ? -31.962 25.315 11.074 1.00 17.10 409 ILE A C 1
ATOM 765 O O . ILE A 1 108 ? -32.009 25.548 12.301 1.00 15.96 409 ILE A O 1
ATOM 770 N N . GLU A 1 109 ? -30.824 25.292 10.354 1.00 14.88 410 GLU A N 1
ATOM 771 C CA . GLU A 1 109 ? -29.487 25.563 10.918 1.00 15.02 410 GLU A CA 1
ATOM 772 C C . GLU A 1 109 ? -29.455 27.000 11.480 1.00 18.05 410 GLU A C 1
ATOM 773 O O . GLU A 1 109 ? -28.893 27.226 12.552 1.00 17.19 410 GLU A O 1
ATOM 779 N N . GLN A 1 110 ? -30.075 27.950 10.764 1.00 16.36 411 GLN A N 1
ATOM 780 C CA . GLN A 1 110 ? -30.171 29.342 11.238 1.00 17.40 411 GLN A CA 1
ATOM 781 C C . GLN A 1 110 ? -30.965 29.444 12.544 1.00 22.47 411 GLN A C 1
ATOM 782 O O . GLN A 1 110 ? -30.534 30.154 13.466 1.00 21.56 411 GLN A O 1
ATOM 788 N N . GLU A 1 111 ? -32.072 28.677 12.657 1.00 20.30 412 GLU A N 1
ATOM 789 C CA . GLU A 1 111 ? -32.873 28.640 13.881 1.00 20.64 412 GLU A CA 1
ATOM 790 C C . GLU A 1 111 ? -32.055 28.019 15.034 1.00 22.18 412 GLU A C 1
ATOM 791 O O . GLU A 1 111 ? -32.084 28.559 16.138 1.00 21.70 412 GLU A O 1
ATOM 797 N N . ALA A 1 112 ? -31.266 26.942 14.752 1.00 16.07 413 ALA A N 1
ATOM 798 C CA . ALA A 1 112 ? -30.395 26.315 15.736 1.00 16.04 413 ALA A CA 1
ATOM 799 C C . ALA A 1 112 ? -29.342 27.323 16.219 1.00 20.36 413 ALA A C 1
ATOM 800 O O . ALA A 1 112 ? -29.114 27.431 17.430 1.00 19.55 413 ALA A O 1
ATOM 802 N N . ASP A 1 113 ? -28.742 28.088 15.280 1.00 17.50 414 ASP A N 1
ATOM 803 C CA . ASP A 1 113 ? -27.713 29.095 15.594 1.00 18.31 414 ASP A CA 1
ATOM 804 C C . ASP A 1 113 ? -28.277 30.190 16.499 1.00 23.34 414 ASP A C 1
ATOM 805 O O . ASP A 1 113 ? -27.587 30.644 17.423 1.00 24.10 414 ASP A O 1
ATOM 810 N N . ASN A 1 114 ? -29.538 30.587 16.246 1.00 19.98 415 ASN A N 1
ATOM 811 C CA . ASN A 1 114 ? -30.242 31.592 17.045 1.00 20.11 415 ASN A CA 1
ATOM 812 C C . ASN A 1 114 ? -30.487 31.044 18.470 1.00 26.48 415 ASN A C 1
ATOM 813 O O . ASN A 1 114 ? -30.270 31.770 19.448 1.00 25.25 415 ASN A O 1
ATOM 818 N N . MET A 1 115 ? -30.868 29.751 18.581 1.00 22.55 416 MET A N 1
ATOM 819 C CA . MET A 1 115 ? -31.086 29.067 19.863 1.00 24.00 416 MET A CA 1
ATOM 820 C C . MET A 1 115 ? -29.766 29.002 20.669 1.00 27.03 416 MET A C 1
ATOM 821 O O . MET A 1 115 ? -29.769 29.204 21.890 1.00 24.35 416 MET A O 1
ATOM 826 N N . ILE A 1 116 ? -28.642 28.678 19.983 1.00 22.90 417 ILE A N 1
ATOM 827 C CA . ILE A 1 116 ? -27.332 28.572 20.636 1.00 22.67 417 ILE A CA 1
ATOM 828 C C . ILE A 1 116 ? -26.895 29.936 21.211 1.00 30.50 417 ILE A C 1
ATOM 829 O O . ILE A 1 116 ? -26.473 29.995 22.373 1.00 30.97 417 ILE A O 1
ATOM 834 N N . THR A 1 117 ? -26.985 31.011 20.396 1.00 29.65 418 THR A N 1
ATOM 835 C CA . THR A 1 117 ? -26.628 32.385 20.788 1.00 31.28 418 THR A CA 1
ATOM 836 C C . THR A 1 117 ? -27.392 32.756 22.059 1.00 40.14 418 THR A C 1
ATOM 837 O O . THR 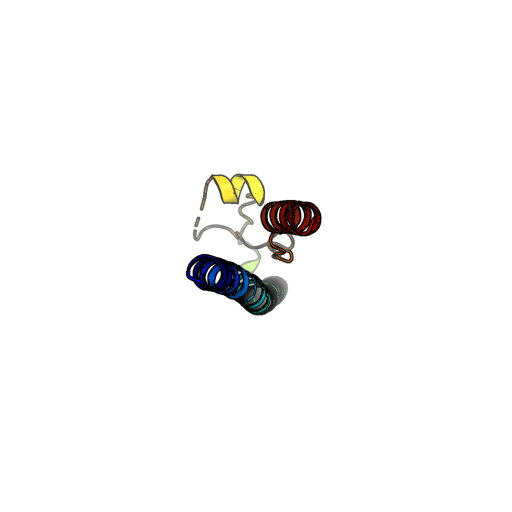A 1 117 ? -26.794 33.303 22.985 1.00 40.07 418 THR A O 1
ATOM 841 N N . GLU A 1 118 ? -28.688 32.399 22.122 1.00 39.93 419 GLU A N 1
ATOM 842 C CA . GLU A 1 118 ? -29.548 32.649 23.279 1.00 41.09 419 GLU A CA 1
ATOM 843 C C . GLU A 1 118 ? -29.111 31.830 24.506 1.00 47.13 419 GLU A C 1
ATOM 844 O O . GLU A 1 118 ? -28.973 32.400 25.589 1.00 47.46 419 GLU A O 1
ATOM 850 N N . MET A 1 119 ? -28.836 30.549 24.325 1.00 44.47 420 MET A N 1
ATOM 851 C CA . MET A 1 119 ? -28.430 29.643 25.395 1.00 45.28 420 MET A CA 1
ATOM 852 C C . MET A 1 119 ? -27.162 30.165 26.112 1.00 50.15 420 MET A C 1
ATOM 853 O O . MET A 1 119 ? -27.027 30.090 27.294 1.00 49.61 420 MET A 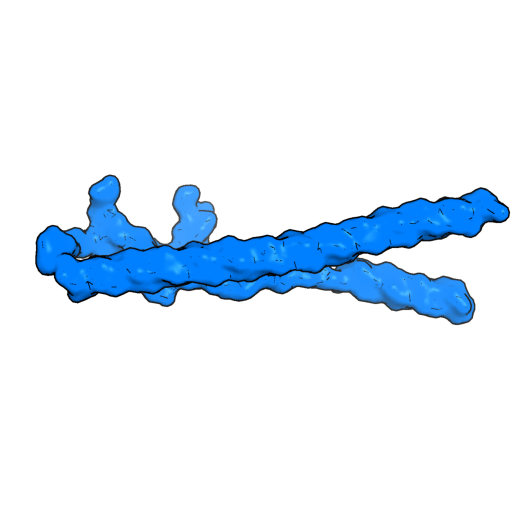O 1
ATOM 858 N N . LEU A 1 120 ? -26.278 30.724 25.296 1.00 47.71 421 LEU A N 1
ATOM 859 C CA . LEU A 1 120 ? -24.952 31.119 25.688 1.00 48.20 421 LEU A CA 1
ATOM 860 C C . LEU A 1 120 ? -25.126 32.256 26.660 1.00 56.35 421 LEU A C 1
ATOM 861 O O . LEU A 1 120 ? -24.199 32.982 27.011 1.00 57.00 421 LEU A O 1
ATOM 866 N N . ARG A 1 121 ? -26.340 32.340 27.162 1.00 54.59 422 ARG A N 1
ATOM 867 C CA . ARG A 1 121 ? -26.579 33.140 28.322 1.00 89.33 422 ARG A CA 1
ATOM 868 C C . ARG A 1 121 ? -26.489 34.580 27.878 1.00 116.45 422 ARG A C 1
ATOM 869 O O . ARG A 1 121 ? -26.747 34.866 26.731 1.00 79.70 422 ARG A O 1
#